Protein AF-A0A3D5KLX5-F1 (afdb_monomer)

pLDDT: mean 79.48, std 20.8, range [37.47, 98.62]

Structure (mmCIF, N/CA/C/O backbone):
data_AF-A0A3D5KLX5-F1
#
_entry.id   AF-A0A3D5KLX5-F1
#
loop_
_atom_site.group_PDB
_atom_site.id
_atom_site.type_symbol
_atom_site.label_atom_id
_atom_site.label_alt_id
_atom_site.label_comp_id
_atom_site.label_asym_id
_atom_site.label_entity_id
_atom_site.label_seq_id
_atom_site.pdbx_PDB_ins_code
_atom_site.Cartn_x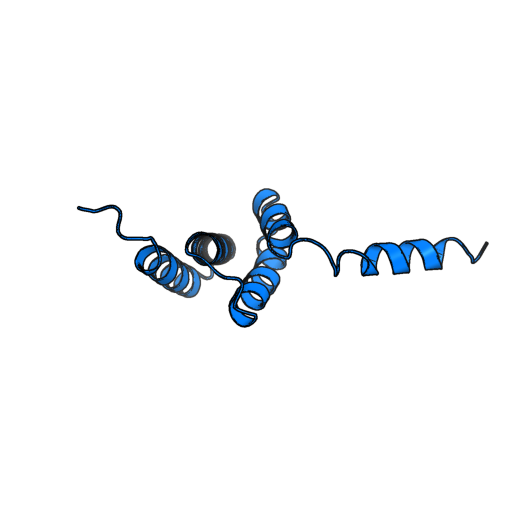
_atom_site.Cartn_y
_atom_site.Cartn_z
_atom_site.occupancy
_atom_site.B_iso_or_equiv
_atom_site.auth_seq_id
_atom_site.auth_comp_id
_atom_site.auth_asym_id
_atom_site.auth_atom_id
_atom_site.pdbx_PDB_model_num
ATOM 1 N N . MET A 1 1 ? -10.098 6.104 42.613 1.00 53.91 1 MET A N 1
ATOM 2 C CA . MET A 1 1 ? -10.114 5.408 41.302 1.00 53.91 1 MET A CA 1
ATOM 3 C C . MET A 1 1 ? -9.865 6.374 40.128 1.00 53.91 1 MET A C 1
ATOM 5 O O . MET A 1 1 ? -10.723 6.520 39.272 1.00 53.91 1 MET A O 1
ATOM 9 N N . LYS A 1 2 ? -8.704 7.048 40.056 1.00 47.09 2 LYS A N 1
ATOM 10 C CA . LYS A 1 2 ? -8.339 7.926 38.912 1.00 47.09 2 LYS A CA 1
ATOM 11 C C . LYS A 1 2 ? -6.942 7.666 38.323 1.00 47.09 2 LYS A C 1
ATOM 13 O O . LYS A 1 2 ? -6.573 8.305 37.350 1.00 47.09 2 LYS A O 1
ATOM 18 N N . PHE A 1 3 ? -6.195 6.694 38.849 1.00 45.12 3 PHE A N 1
ATOM 19 C CA . PHE A 1 3 ? -4.832 6.400 38.385 1.00 45.12 3 PHE A CA 1
ATOM 20 C C . PHE A 1 3 ? -4.751 5.368 37.246 1.00 45.12 3 PHE A C 1
ATOM 22 O O . PHE A 1 3 ? -3.732 5.294 36.573 1.00 45.12 3 PHE A O 1
ATOM 29 N N . PHE A 1 4 ? -5.826 4.626 36.958 1.00 52.56 4 PHE A N 1
ATOM 30 C CA . PHE A 1 4 ? -5.811 3.593 35.910 1.00 52.56 4 PHE A CA 1
ATOM 31 C C . PHE A 1 4 ? -6.068 4.126 34.489 1.00 52.56 4 PHE A C 1
ATOM 33 O O . PHE A 1 4 ? -5.660 3.490 33.522 1.00 52.56 4 PHE A O 1
ATOM 40 N N . LEU A 1 5 ? -6.677 5.309 34.337 1.00 51.53 5 LEU A N 1
ATOM 41 C CA . LEU A 1 5 ? -6.969 5.880 33.014 1.00 51.53 5 LEU A CA 1
ATOM 42 C C . LEU A 1 5 ? -5.712 6.461 32.336 1.00 51.53 5 LEU A C 1
ATOM 44 O O . LEU A 1 5 ? -5.560 6.370 31.121 1.00 51.53 5 LEU A O 1
ATOM 48 N N . ALA A 1 6 ? -4.778 7.005 33.125 1.00 49.19 6 ALA A N 1
ATOM 49 C CA . ALA A 1 6 ? -3.537 7.594 32.614 1.00 49.19 6 ALA A CA 1
ATOM 50 C C . ALA A 1 6 ?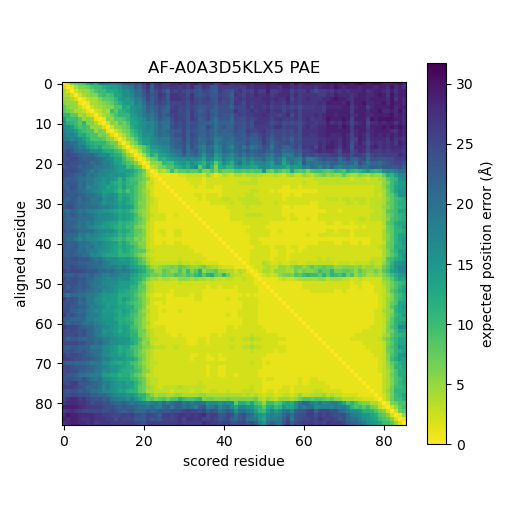 -2.564 6.542 32.045 1.00 49.19 6 ALA A C 1
ATOM 52 O O . ALA A 1 6 ? -1.831 6.833 31.104 1.00 49.19 6 ALA A O 1
ATOM 53 N N . ILE A 1 7 ? -2.600 5.309 32.566 1.00 53.09 7 ILE A N 1
ATOM 54 C CA . ILE A 1 7 ? -1.768 4.189 32.090 1.00 53.09 7 ILE A CA 1
ATOM 55 C C . ILE A 1 7 ? -2.276 3.662 30.732 1.00 53.09 7 ILE A C 1
ATOM 57 O O . ILE A 1 7 ? -1.491 3.272 29.869 1.00 53.09 7 ILE A O 1
ATOM 61 N N . TYR A 1 8 ? -3.590 3.702 30.493 1.00 53.19 8 TYR A N 1
ATOM 62 C CA . TYR A 1 8 ? -4.173 3.346 29.191 1.00 53.19 8 TYR A CA 1
ATOM 63 C C . TYR A 1 8 ? -3.875 4.398 28.107 1.00 53.19 8 TYR A C 1
ATOM 65 O O . TYR A 1 8 ? -3.652 4.068 26.939 1.00 53.19 8 TYR A O 1
ATOM 73 N N . LEU A 1 9 ? -3.812 5.676 28.492 1.00 47.50 9 LEU A N 1
ATOM 74 C CA . LEU A 1 9 ? -3.461 6.761 27.574 1.00 47.50 9 LEU A CA 1
ATOM 75 C C . LEU A 1 9 ? -1.961 6.769 27.224 1.00 47.50 9 LEU A C 1
ATOM 77 O O . LEU A 1 9 ? -1.594 7.125 26.111 1.00 47.50 9 LEU A O 1
ATOM 81 N N . SER A 1 10 ? -1.085 6.343 28.142 1.00 50.66 10 SER A N 1
ATOM 82 C CA . SER A 1 10 ? 0.359 6.272 27.884 1.00 50.66 10 SER A CA 1
ATOM 83 C C . SER A 1 10 ? 0.770 5.035 27.085 1.00 50.66 10 SER A C 1
ATOM 85 O O . SER A 1 10 ? 1.680 5.121 26.267 1.00 50.66 10 SER A O 1
ATOM 87 N N . THR A 1 11 ? 0.082 3.902 27.249 1.00 48.34 11 THR A N 1
ATOM 88 C CA . THR A 1 11 ? 0.340 2.683 26.457 1.00 48.34 11 THR A CA 1
ATOM 89 C C . THR A 1 11 ? -0.149 2.797 25.013 1.00 48.34 11 THR A C 1
ATOM 91 O O . THR A 1 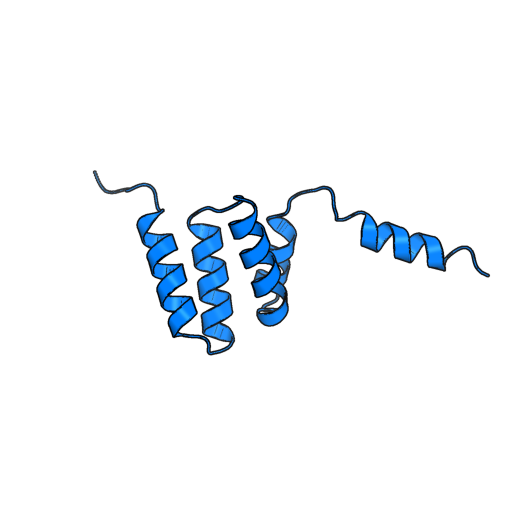11 ? 0.524 2.302 24.113 1.00 48.34 11 THR A O 1
ATOM 94 N N . SER A 1 12 ? -1.242 3.526 24.763 1.00 51.06 12 SER A N 1
ATOM 95 C CA . SER A 1 12 ? -1.651 3.905 23.398 1.00 51.06 12 SER A CA 1
ATOM 96 C C . SER A 1 12 ? -0.706 4.928 22.750 1.00 51.06 12 SER A C 1
ATOM 98 O O . SER A 1 12 ? -0.598 4.969 21.526 1.00 51.06 12 SER A O 1
ATOM 100 N N . LEU A 1 13 ? 0.037 5.704 23.550 1.00 48.00 13 LEU A N 1
ATOM 101 C CA . LEU A 1 13 ? 1.084 6.611 23.067 1.00 48.00 13 LEU A CA 1
ATOM 102 C C . LEU A 1 13 ? 2.451 5.924 22.874 1.00 48.00 13 LEU A C 1
ATOM 104 O O . LEU A 1 13 ? 3.281 6.432 22.123 1.00 48.00 13 LEU A O 1
ATOM 108 N N . LEU A 1 14 ? 2.705 4.776 23.519 1.00 45.59 14 LEU A N 1
ATOM 109 C CA . LEU A 1 14 ? 4.023 4.123 23.525 1.00 45.59 14 LEU A CA 1
ATOM 110 C C . LEU A 1 14 ? 4.321 3.238 22.305 1.00 45.59 14 LEU A C 1
ATOM 112 O O . LEU A 1 14 ? 5.443 2.753 22.167 1.00 45.59 14 LEU A O 1
ATOM 116 N N . THR A 1 15 ? 3.382 3.051 21.375 1.00 52.50 15 THR A N 1
ATOM 117 C CA . THR A 1 15 ? 3.679 2.370 20.100 1.00 52.50 15 THR A CA 1
ATOM 118 C C . THR A 1 15 ? 4.377 3.277 19.081 1.00 52.50 15 THR A C 1
ATOM 120 O O . THR A 1 15 ? 4.664 2.843 17.969 1.00 52.50 15 THR A O 1
ATOM 123 N N . PHE A 1 16 ? 4.709 4.522 19.442 1.00 52.16 16 PHE A N 1
ATOM 124 C CA . PHE A 1 16 ? 5.368 5.482 18.547 1.00 52.16 16 PHE A CA 1
ATOM 125 C C . PHE A 1 16 ? 6.850 5.183 18.244 1.00 52.16 16 PHE A C 1
ATOM 127 O O . PHE A 1 16 ? 7.466 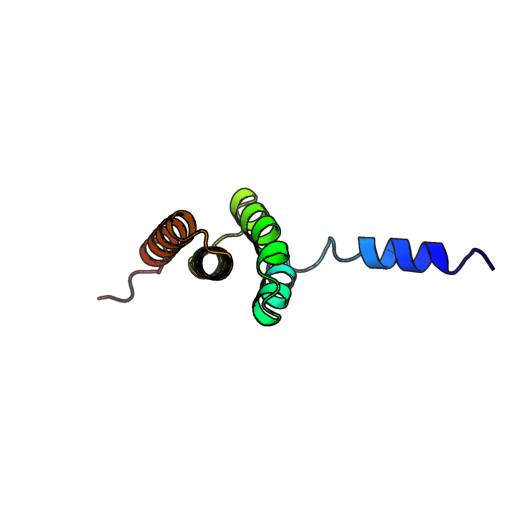5.917 17.475 1.00 52.16 16 PHE A O 1
ATOM 134 N N . GLY A 1 17 ? 7.437 4.131 18.831 1.00 48.31 17 GLY A N 1
ATOM 135 C CA . GLY A 1 17 ? 8.892 3.942 18.838 1.00 48.31 17 GLY A CA 1
ATOM 136 C C . GLY A 1 17 ? 9.461 2.695 18.160 1.00 48.31 17 GLY A C 1
ATOM 137 O O . GLY A 1 17 ? 10.671 2.658 17.962 1.00 48.31 17 GLY A O 1
ATOM 138 N N . GLN A 1 18 ? 8.672 1.673 17.798 1.00 41.12 18 GLN A N 1
ATOM 139 C CA . GLN A 1 18 ? 9.229 0.428 17.239 1.00 41.12 18 GLN A CA 1
ATOM 140 C C . GLN A 1 18 ? 8.470 -0.060 15.995 1.00 41.12 18 GLN A C 1
ATOM 142 O O . GLN A 1 18 ? 7.366 -0.584 16.079 1.00 41.12 18 GLN A O 1
ATOM 147 N N . SER A 1 19 ? 9.144 0.047 14.843 1.00 43.03 19 SER A N 1
ATOM 148 C CA . SER A 1 19 ? 8.811 -0.583 13.557 1.00 43.03 19 SER A CA 1
ATOM 149 C C . SER A 1 19 ? 7.514 -0.091 12.896 1.00 43.03 19 SER A C 1
ATOM 151 O O . SER A 1 19 ? 6.463 -0.727 12.950 1.00 43.03 19 SER A O 1
ATOM 153 N N . THR A 1 20 ? 7.615 1.026 12.173 1.00 52.06 20 THR A N 1
ATOM 154 C CA . THR A 1 20 ? 6.535 1.613 11.355 1.00 52.06 20 THR A CA 1
ATOM 155 C C . THR A 1 20 ? 6.023 0.705 10.231 1.00 52.06 20 THR A C 1
ATOM 157 O O . THR A 1 20 ? 4.993 1.004 9.639 1.00 52.06 20 THR A O 1
ATOM 160 N N . THR A 1 21 ? 6.683 -0.422 9.958 1.00 51.53 21 THR A N 1
ATOM 161 C CA . THR A 1 21 ? 6.208 -1.440 9.012 1.00 51.53 21 THR A CA 1
ATOM 162 C C . THR A 1 21 ? 5.221 -2.418 9.651 1.00 51.53 21 THR A C 1
ATOM 164 O O . THR A 1 21 ? 4.273 -2.833 8.998 1.00 51.53 21 THR A O 1
ATOM 167 N N . LYS A 1 22 ? 5.352 -2.739 10.946 1.00 62.31 22 LYS A N 1
ATOM 168 C CA . LYS A 1 22 ? 4.530 -3.784 11.585 1.00 62.31 22 LYS A CA 1
ATOM 169 C C . LYS A 1 22 ? 3.063 -3.394 11.777 1.00 62.31 22 LYS A C 1
ATOM 171 O O . LYS A 1 22 ? 2.197 -4.260 11.713 1.00 62.31 22 LYS A O 1
ATOM 176 N N . VAL A 1 23 ? 2.769 -2.114 12.015 1.00 81.19 23 VAL A N 1
ATOM 177 C CA . VAL A 1 23 ? 1.390 -1.648 12.252 1.00 81.19 23 VAL A CA 1
ATOM 178 C C . VAL A 1 23 ? 0.524 -1.713 10.987 1.00 81.19 23 VAL A C 1
ATOM 180 O O . VAL A 1 23 ? -0.500 -2.396 11.035 1.00 81.19 23 VAL A O 1
ATOM 183 N N . PRO A 1 24 ? 0.895 -1.076 9.854 1.00 85.75 24 PRO A N 1
ATOM 184 C CA . PRO A 1 24 ? 0.086 -1.172 8.641 1.00 85.75 24 PRO A CA 1
ATOM 185 C C . PRO A 1 24 ? 0.011 -2.612 8.118 1.00 85.75 24 PRO A C 1
ATOM 187 O O . PRO A 1 24 ? -1.049 -3.028 7.664 1.00 85.75 24 PRO A O 1
ATOM 190 N N . ASP A 1 25 ? 1.072 -3.407 8.286 1.00 90.25 25 ASP A N 1
ATOM 191 C CA . ASP A 1 25 ? 1.085 -4.824 7.907 1.00 90.25 25 ASP A CA 1
ATOM 192 C C . ASP A 1 25 ? 0.133 -5.689 8.745 1.00 90.25 25 ASP A C 1
ATOM 194 O O . ASP A 1 25 ? -0.490 -6.608 8.217 1.00 90.25 25 ASP A O 1
ATOM 198 N N . SER A 1 26 ? -0.014 -5.398 10.040 1.00 90.31 26 SER A N 1
ATOM 199 C CA . SER A 1 26 ? -0.986 -6.083 10.899 1.00 90.31 26 SER A CA 1
ATOM 200 C C . SER A 1 26 ? -2.424 -5.740 10.502 1.00 90.31 26 SER A C 1
ATOM 202 O O . SER A 1 26 ? -3.269 -6.626 10.383 1.00 90.31 26 SER A O 1
ATOM 204 N N . LEU A 1 27 ? -2.712 -4.464 10.231 1.00 91.75 27 LEU A N 1
ATOM 205 C CA . LEU A 1 27 ? -4.026 -4.034 9.740 1.00 91.75 27 LEU A CA 1
ATOM 206 C C . LEU A 1 27 ? -4.336 -4.652 8.373 1.00 91.75 27 LEU A C 1
ATOM 208 O O . LEU A 1 27 ? -5.453 -5.109 8.148 1.00 91.75 27 LEU A O 1
ATOM 212 N N . PHE A 1 28 ? -3.335 -4.718 7.492 1.00 93.88 28 PHE A N 1
ATOM 213 C CA . PHE A 1 28 ? -3.409 -5.401 6.206 1.00 93.88 28 PHE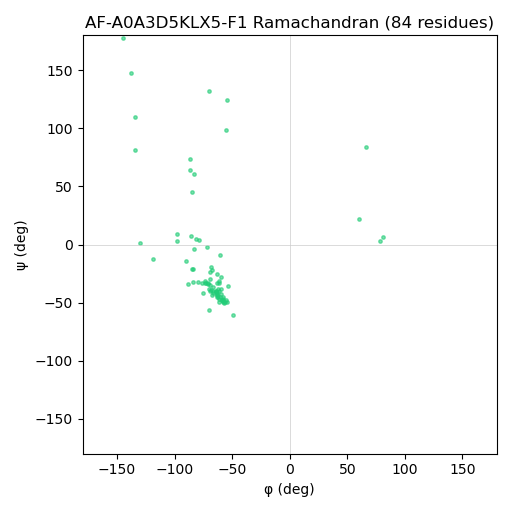 A CA 1
ATOM 214 C C . PHE A 1 28 ? -3.756 -6.884 6.377 1.00 93.88 28 PHE A C 1
ATOM 216 O O . PHE A 1 28 ? -4.688 -7.376 5.749 1.00 93.88 28 PHE A O 1
ATOM 223 N N . ALA A 1 29 ? -3.056 -7.599 7.262 1.00 94.25 29 ALA A N 1
ATOM 224 C CA . ALA A 1 29 ? -3.329 -9.012 7.530 1.00 94.25 29 ALA A CA 1
ATOM 225 C C . ALA A 1 29 ? -4.746 -9.241 8.090 1.00 94.25 29 ALA A C 1
ATOM 227 O O . ALA A 1 29 ? -5.379 -10.246 7.777 1.00 94.25 29 ALA A O 1
ATOM 228 N N . ASN A 1 30 ? -5.262 -8.279 8.862 1.00 93.31 30 ASN A N 1
ATOM 229 C CA . ASN A 1 30 ? -6.630 -8.272 9.383 1.00 93.31 30 ASN A CA 1
ATOM 230 C C . ASN A 1 30 ? -7.665 -7.679 8.409 1.00 93.31 30 ASN A C 1
ATOM 232 O O . ASN A 1 30 ? -8.815 -7.477 8.794 1.00 93.31 30 ASN A O 1
ATOM 236 N N . GLN A 1 31 ? -7.279 -7.382 7.164 1.00 96.00 31 GLN A N 1
ATOM 237 C CA . GLN A 1 31 ? -8.153 -6.835 6.120 1.00 96.00 31 GLN A CA 1
ATOM 238 C C . GLN A 1 31 ? -8.787 -5.476 6.457 1.00 96.00 31 GLN A C 1
ATOM 240 O O . GLN A 1 31 ? -9.800 -5.069 5.890 1.00 96.00 31 GLN A O 1
ATOM 245 N N . GLN A 1 32 ? -8.178 -4.726 7.374 1.00 94.19 32 GLN A N 1
ATOM 246 C CA . GLN A 1 32 ? -8.630 -3.398 7.777 1.00 94.19 32 GLN A CA 1
ATOM 247 C C . GLN A 1 32 ? -8.106 -2.337 6.801 1.00 94.19 32 GLN A C 1
ATOM 249 O O . GLN A 1 32 ? -7.364 -1.425 7.174 1.00 94.19 32 GLN A O 1
ATOM 254 N N . TRP A 1 33 ? -8.496 -2.459 5.531 1.00 96.38 33 TRP A N 1
ATOM 255 C CA . TRP A 1 33 ? -7.956 -1.689 4.405 1.00 96.38 33 TRP A CA 1
ATOM 256 C C . TRP A 1 33 ? -8.038 -0.176 4.620 1.00 96.38 33 TRP A C 1
ATOM 258 O O . TRP A 1 33 ? -7.029 0.517 4.517 1.00 96.38 33 TRP A O 1
ATOM 268 N N . ASN A 1 34 ? -9.213 0.324 5.017 1.00 95.44 34 ASN A N 1
ATOM 269 C CA . ASN A 1 34 ? -9.453 1.753 5.254 1.00 95.44 34 ASN A CA 1
ATOM 270 C C . ASN A 1 34 ? -8.549 2.352 6.345 1.00 95.44 34 ASN A C 1
ATOM 272 O O . ASN A 1 34 ? -8.239 3.539 6.298 1.00 95.44 34 ASN A O 1
ATOM 276 N N . VAL A 1 35 ? -8.109 1.545 7.318 1.00 92.81 35 VAL A N 1
ATOM 277 C CA . VAL A 1 35 ? -7.205 1.989 8.392 1.00 92.81 35 VAL A CA 1
ATOM 278 C C . VAL A 1 35 ? -5.739 1.842 7.968 1.00 92.81 35 VAL A C 1
ATOM 280 O O . VAL A 1 35 ? -4.902 2.667 8.329 1.00 92.81 35 VAL A O 1
ATOM 283 N N . ALA A 1 36 ? -5.419 0.817 7.173 1.00 93.56 36 ALA A N 1
ATOM 284 C CA . ALA A 1 36 ? -4.065 0.556 6.690 1.00 93.56 36 ALA A CA 1
ATOM 285 C C . ALA A 1 36 ? -3.584 1.593 5.658 1.00 93.56 36 ALA A C 1
ATOM 287 O O . ALA A 1 36 ? -2.419 1.990 5.701 1.00 93.56 36 ALA A O 1
ATOM 288 N N . ILE A 1 37 ? -4.467 2.057 4.763 1.00 97.44 37 ILE A N 1
ATOM 289 C CA . ILE A 1 37 ? -4.156 3.030 3.696 1.00 97.44 37 ILE A CA 1
ATOM 290 C C . ILE A 1 37 ? -3.398 4.262 4.218 1.00 97.44 37 ILE A C 1
ATOM 292 O O . ILE A 1 37 ? -2.249 4.451 3.812 1.00 97.44 37 ILE A O 1
ATOM 296 N N . PRO A 1 38 ? -3.945 5.074 5.148 1.00 95.12 38 PRO A N 1
ATOM 297 C CA . PRO A 1 38 ? -3.276 6.304 5.580 1.00 95.12 38 PRO A CA 1
ATOM 298 C C . PRO A 1 38 ? -1.929 6.047 6.271 1.00 95.12 38 PRO A C 1
ATOM 300 O O . PRO A 1 38 ? -1.044 6.905 6.254 1.00 95.12 38 PRO A O 1
ATOM 303 N N . LEU A 1 39 ? -1.736 4.865 6.866 1.00 93.62 39 LEU A N 1
ATOM 304 C CA . LEU A 1 39 ? -0.461 4.487 7.474 1.00 93.62 39 LEU A CA 1
ATOM 305 C C . LEU A 1 39 ? 0.589 4.116 6.424 1.00 93.62 39 LEU A C 1
ATOM 307 O O . LEU A 1 39 ? 1.737 4.547 6.548 1.00 93.62 39 LEU A O 1
ATOM 311 N N . TYR A 1 40 ? 0.207 3.376 5.380 1.00 94.75 40 TYR A N 1
ATOM 312 C CA . TYR A 1 40 ? 1.092 3.101 4.248 1.00 94.75 40 TYR A CA 1
ATOM 313 C C . TYR A 1 40 ? 1.471 4.383 3.502 1.00 94.75 40 TYR A C 1
ATOM 315 O O . TYR A 1 40 ? 2.651 4.599 3.228 1.00 94.75 40 TYR A O 1
ATOM 323 N N . GLU A 1 41 ? 0.516 5.281 3.251 1.00 95.50 41 GLU A N 1
ATOM 324 C CA . GLU A 1 41 ? 0.804 6.579 2.631 1.00 95.50 41 GLU A CA 1
ATOM 325 C C . GLU A 1 41 ? 1.781 7.414 3.458 1.00 95.50 41 GLU A C 1
ATOM 327 O O . GLU A 1 41 ? 2.701 8.032 2.916 1.00 95.50 41 GLU A O 1
ATOM 332 N N . LYS A 1 42 ? 1.606 7.431 4.785 1.00 91.00 42 LYS A N 1
ATOM 333 C CA . LYS A 1 42 ? 2.530 8.112 5.692 1.00 91.00 42 LYS A CA 1
ATOM 334 C C . LYS A 1 42 ? 3.922 7.482 5.638 1.00 91.00 42 LYS A C 1
ATOM 336 O O . LYS A 1 42 ? 4.898 8.220 5.540 1.00 91.00 42 LYS A O 1
ATOM 341 N N . ALA A 1 43 ? 4.020 6.152 5.664 1.00 89.00 43 ALA A N 1
ATOM 342 C CA . ALA A 1 43 ? 5.298 5.446 5.570 1.00 89.00 43 ALA A CA 1
ATOM 343 C C . ALA A 1 43 ? 6.047 5.808 4.277 1.00 89.00 43 ALA A C 1
ATOM 345 O O . ALA A 1 43 ? 7.225 6.164 4.327 1.00 89.00 43 ALA A O 1
ATOM 346 N N . ILE A 1 44 ? 5.333 5.831 3.148 1.00 91.06 44 ILE A N 1
ATOM 347 C CA . ILE A 1 44 ? 5.862 6.245 1.844 1.00 91.06 44 ILE A CA 1
ATOM 348 C C . ILE A 1 44 ? 6.341 7.699 1.867 1.00 91.06 44 ILE A C 1
ATOM 350 O O . ILE A 1 44 ? 7.470 7.972 1.463 1.00 91.06 44 ILE A O 1
ATOM 354 N N . LYS A 1 45 ? 5.526 8.633 2.376 1.00 90.75 45 LYS A N 1
ATOM 355 C CA . LYS A 1 45 ? 5.890 10.060 2.488 1.00 90.75 45 LYS A CA 1
ATOM 356 C C . LYS A 1 45 ? 7.109 10.287 3.383 1.00 90.75 45 LYS A C 1
ATOM 358 O O . LYS A 1 45 ? 7.872 11.216 3.149 1.00 90.75 45 LYS A O 1
ATOM 363 N N . SER A 1 46 ? 7.304 9.442 4.392 1.00 87.44 46 SER A N 1
ATOM 364 C CA . SER A 1 46 ? 8.478 9.468 5.270 1.00 87.44 46 SER A CA 1
ATOM 365 C C . SER A 1 46 ? 9.710 8.763 4.682 1.00 87.44 46 SER A C 1
ATOM 367 O O . SER A 1 46 ? 10.714 8.641 5.377 1.00 87.44 46 SER A O 1
ATOM 369 N N . GLY A 1 47 ? 9.653 8.281 3.436 1.00 81.81 47 GLY A N 1
ATOM 370 C CA . GLY A 1 47 ? 10.762 7.589 2.771 1.00 81.81 47 GLY A CA 1
ATOM 371 C C . GLY A 1 47 ? 10.943 6.127 3.192 1.00 81.81 47 GLY A C 1
ATOM 372 O O . GLY A 1 47 ? 11.848 5.454 2.706 1.00 81.81 47 GLY A O 1
ATOM 373 N N . VAL A 1 48 ? 10.071 5.599 4.057 1.00 80.44 48 VAL A N 1
ATOM 374 C CA . VAL A 1 48 ? 10.073 4.193 4.481 1.00 80.44 48 VAL A CA 1
ATOM 375 C C . VAL A 1 48 ? 9.254 3.387 3.475 1.00 80.44 48 VAL A C 1
ATOM 377 O O . VAL A 1 48 ? 8.111 3.003 3.728 1.00 80.44 48 VAL A O 1
ATOM 380 N N . THR A 1 49 ? 9.821 3.169 2.289 1.00 83.12 49 THR A N 1
ATOM 381 C CA . THR A 1 49 ? 9.141 2.453 1.207 1.00 83.12 49 THR A CA 1
ATOM 382 C C . THR A 1 49 ? 10.050 1.469 0.483 1.00 83.12 49 THR A C 1
ATOM 384 O O . THR A 1 49 ? 11.252 1.673 0.345 1.00 83.12 49 THR A O 1
ATOM 387 N N . ASN A 1 50 ? 9.449 0.378 0.022 1.00 88.31 50 ASN A N 1
ATOM 388 C CA . ASN A 1 50 ? 10.032 -0.594 -0.888 1.00 88.31 50 ASN A CA 1
ATOM 389 C C . ASN A 1 50 ? 8.922 -1.122 -1.815 1.00 88.31 50 ASN A C 1
ATOM 391 O O . ASN A 1 50 ? 7.751 -0.757 -1.674 1.00 88.31 50 ASN A O 1
ATOM 395 N N . ALA A 1 51 ? 9.265 -2.004 -2.756 1.00 91.06 51 ALA A N 1
ATOM 396 C CA . ALA A 1 51 ? 8.285 -2.588 -3.672 1.00 91.06 51 ALA A CA 1
ATOM 397 C C . ALA A 1 51 ? 7.087 -3.241 -2.948 1.00 91.06 51 ALA A C 1
ATOM 399 O O . ALA A 1 51 ? 5.958 -3.155 -3.429 1.00 91.06 51 ALA A O 1
ATOM 400 N N . LEU A 1 52 ? 7.301 -3.860 -1.782 1.00 91.94 52 LEU A N 1
ATOM 401 C CA . LEU A 1 52 ? 6.238 -4.498 -1.003 1.00 91.94 52 LEU A CA 1
ATOM 402 C C . LEU A 1 52 ? 5.275 -3.472 -0.391 1.00 91.94 52 LEU A C 1
ATOM 404 O O . LEU A 1 52 ? 4.068 -3.697 -0.427 1.00 91.94 52 LEU A O 1
ATOM 408 N N . THR A 1 53 ? 5.774 -2.341 0.117 1.00 93.06 53 THR A N 1
ATOM 409 C CA . THR A 1 53 ? 4.938 -1.253 0.656 1.00 93.06 53 THR A CA 1
ATOM 410 C C . THR A 1 53 ? 3.956 -0.739 -0.397 1.00 93.06 53 THR A C 1
ATOM 412 O O . THR A 1 53 ? 2.760 -0.64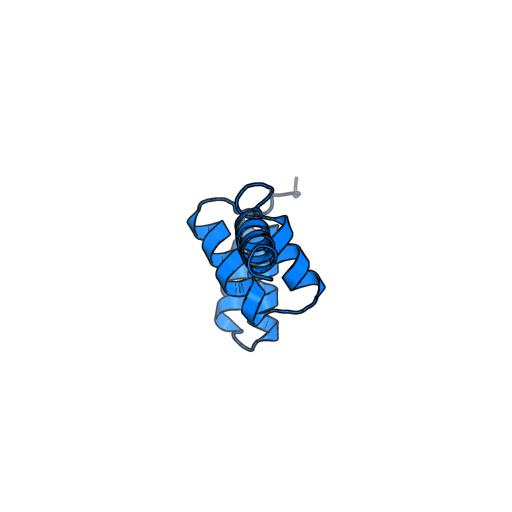4 -0.129 1.00 93.06 53 THR A O 1
ATOM 415 N N . TRP A 1 54 ? 4.437 -0.484 -1.618 1.00 95.38 54 TRP A N 1
ATOM 416 C CA . TRP A 1 54 ? 3.591 -0.069 -2.741 1.00 95.38 54 TRP A CA 1
ATOM 417 C C . TRP A 1 54 ? 2.590 -1.152 -3.152 1.00 95.38 54 TRP A C 1
ATOM 419 O O . TRP A 1 54 ? 1.424 -0.858 -3.395 1.00 95.38 54 TRP A O 1
ATOM 429 N N . ASN A 1 55 ? 3.008 -2.422 -3.167 1.00 95.94 55 ASN A N 1
ATOM 430 C CA . ASN A 1 55 ? 2.101 -3.527 -3.473 1.00 95.94 55 ASN A CA 1
ATOM 431 C C . ASN A 1 55 ? 0.964 -3.636 -2.450 1.00 95.94 55 ASN A C 1
ATOM 433 O O . ASN A 1 55 ? -0.194 -3.785 -2.830 1.00 95.94 55 ASN A O 1
ATOM 437 N N . ARG A 1 56 ? 1.277 -3.531 -1.157 1.00 96.00 56 ARG A N 1
ATOM 438 C CA . ARG A 1 56 ? 0.272 -3.616 -0.096 1.00 96.00 56 ARG A CA 1
ATOM 439 C C . ARG A 1 56 ? -0.677 -2.424 -0.102 1.00 96.00 56 ARG A C 1
ATOM 441 O O . ARG A 1 56 ? -1.875 -2.634 0.055 1.00 96.00 56 ARG A O 1
ATOM 448 N N . LEU A 1 57 ? -0.182 -1.210 -0.354 1.00 96.88 57 LEU A N 1
ATOM 449 C CA . LEU A 1 57 ? -1.049 -0.043 -0.531 1.00 96.88 57 LEU A CA 1
ATOM 450 C C . LEU A 1 57 ? -1.990 -0.223 -1.731 1.00 96.88 57 LEU A C 1
ATOM 452 O O . LEU A 1 57 ? -3.199 -0.049 -1.581 1.00 96.88 57 LEU A O 1
ATOM 456 N N . GLY A 1 58 ? -1.463 -0.670 -2.876 1.00 97.88 58 GLY A N 1
ATOM 457 C CA . GLY A 1 58 ? -2.280 -0.952 -4.055 1.00 97.88 58 GLY A CA 1
ATOM 458 C C . GLY A 1 58 ? -3.349 -2.017 -3.791 1.00 97.88 58 GLY A C 1
ATOM 459 O O . GLY A 1 58 ? -4.497 -1.876 -4.209 1.00 97.88 58 GLY A O 1
ATOM 460 N N . PHE A 1 59 ? -3.020 -3.045 -3.009 1.00 98.19 59 PHE A N 1
ATOM 461 C CA . PHE A 1 59 ? -3.978 -4.068 -2.592 1.00 98.19 59 PHE A CA 1
ATOM 462 C C . PHE A 1 59 ? -5.058 -3.520 -1.661 1.00 98.19 59 PHE A C 1
ATOM 464 O O . PHE A 1 59 ? -6.236 -3.829 -1.854 1.00 98.19 59 PHE A O 1
ATOM 471 N N . CYS A 1 60 ? -4.706 -2.658 -0.706 1.00 98.19 60 CYS A N 1
ATOM 472 C CA . CYS A 1 60 ? -5.706 -1.967 0.100 1.00 98.19 60 CYS A CA 1
ATOM 473 C C . CYS A 1 60 ? -6.650 -1.137 -0.781 1.00 98.19 60 CYS A C 1
ATOM 475 O O . CYS A 1 60 ? -7.864 -1.255 -0.632 1.00 98.19 60 CYS A O 1
ATOM 477 N N . TYR A 1 61 ? -6.111 -0.351 -1.722 1.00 98.62 61 TYR A N 1
ATOM 478 C CA . TYR A 1 61 ? -6.912 0.468 -2.633 1.00 98.62 61 TYR A CA 1
ATOM 479 C C . TYR A 1 61 ? -7.849 -0.357 -3.515 1.00 98.62 61 TYR A C 1
ATOM 481 O O . TYR A 1 61 ? -9.017 0.002 -3.669 1.00 98.62 61 TYR A O 1
ATOM 489 N N . HIS A 1 62 ? -7.381 -1.501 -4.015 1.00 98.38 62 HIS A N 1
ATOM 490 C CA . HIS A 1 62 ? -8.210 -2.442 -4.764 1.00 98.38 62 HIS A CA 1
ATOM 491 C C . HIS A 1 62 ? -9.421 -2.886 -3.933 1.00 98.38 62 HIS A C 1
ATOM 493 O O . HIS A 1 62 ? -10.553 -2.810 -4.405 1.00 98.38 62 HIS A O 1
ATOM 499 N N . ASN A 1 63 ? -9.201 -3.321 -2.688 1.00 98.25 63 ASN A N 1
ATOM 500 C CA . ASN A 1 63 ? -10.268 -3.869 -1.844 1.00 98.25 63 ASN A CA 1
ATOM 501 C C . ASN A 1 63 ? -11.307 -2.827 -1.405 1.00 98.25 63 ASN A C 1
ATOM 503 O O . ASN A 1 63 ? -12.416 -3.198 -1.031 1.00 98.25 63 ASN A O 1
ATOM 507 N N . VAL A 1 64 ? -10.975 -1.535 -1.462 1.00 98.06 64 VAL A N 1
ATOM 508 C CA . VAL A 1 64 ? -11.922 -0.438 -1.188 1.00 98.06 64 VAL A CA 1
ATOM 509 C C . VAL A 1 64 ? -12.511 0.174 -2.467 1.00 98.06 64 VAL A C 1
ATOM 511 O O . VAL A 1 64 ? -13.179 1.201 -2.401 1.00 98.06 64 VAL A O 1
ATOM 514 N N . GLY A 1 65 ? -12.265 -0.435 -3.634 1.00 98.00 65 GLY A N 1
ATOM 515 C CA . GLY A 1 65 ? -12.820 -0.010 -4.924 1.00 98.00 65 GLY A CA 1
ATOM 516 C C . GLY A 1 65 ? -12.086 1.151 -5.604 1.00 98.00 65 GLY A C 1
ATOM 517 O O . GLY A 1 65 ? -12.525 1.620 -6.650 1.00 98.00 65 GLY A O 1
ATOM 518 N N . GLN A 1 66 ? -10.954 1.605 -5.064 1.00 98.19 66 GLN A N 1
ATOM 519 C CA . GLN A 1 66 ? -10.132 2.674 -5.645 1.00 98.19 66 GLN A CA 1
ATOM 520 C C . GLN A 1 66 ? -9.136 2.095 -6.662 1.00 98.19 66 GLN A C 1
ATOM 522 O O . GLN A 1 66 ? -7.919 2.126 -6.477 1.00 98.19 66 GLN A O 1
ATOM 527 N N . VAL A 1 67 ? -9.671 1.518 -7.740 1.00 97.75 67 VAL A N 1
ATOM 528 C CA . VAL A 1 67 ? -8.910 0.705 -8.704 1.00 97.75 67 VAL A CA 1
ATOM 529 C C . VAL A 1 67 ? -7.804 1.497 -9.411 1.00 97.75 67 VAL A C 1
ATOM 531 O O . VAL A 1 67 ? -6.704 0.975 -9.581 1.00 97.75 67 VAL A O 1
ATOM 534 N N . ASP A 1 68 ? -8.040 2.761 -9.761 1.00 98.12 68 ASP A N 1
ATOM 535 C CA . ASP A 1 68 ? -7.038 3.583 -10.458 1.00 98.12 68 ASP A CA 1
ATOM 536 C C . ASP A 1 68 ? -5.784 3.822 -9.602 1.00 98.12 68 ASP A C 1
ATOM 538 O O . ASP A 1 68 ? -4.652 3.720 -10.086 1.00 98.12 68 ASP A O 1
ATOM 542 N N . LEU A 1 69 ? -5.976 4.080 -8.303 1.00 97.88 69 LEU A N 1
ATOM 543 C CA . LEU A 1 69 ? -4.873 4.213 -7.348 1.00 97.88 69 LEU A CA 1
ATOM 544 C C . LEU A 1 69 ? -4.154 2.878 -7.152 1.00 9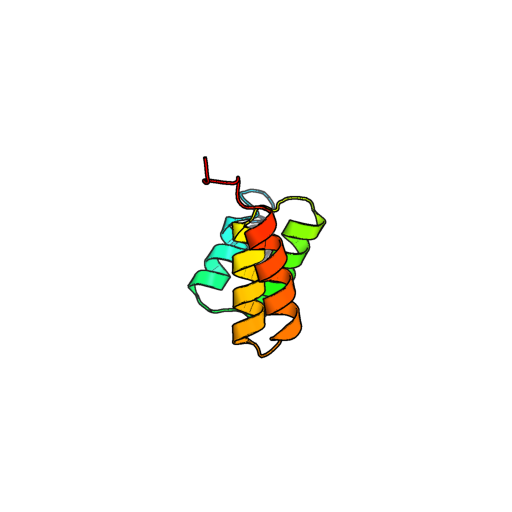7.88 69 LEU A C 1
ATOM 546 O O . LEU A 1 69 ? -2.924 2.840 -7.148 1.00 97.88 69 LEU A O 1
ATOM 550 N N . ALA A 1 70 ? -4.906 1.777 -7.083 1.00 98.25 70 ALA A N 1
ATOM 551 C CA . ALA A 1 70 ? -4.332 0.443 -6.979 1.00 98.25 70 ALA A CA 1
ATOM 552 C C . ALA A 1 70 ? -3.390 0.123 -8.147 1.00 98.25 70 ALA A C 1
ATOM 554 O O . ALA A 1 70 ? -2.260 -0.313 -7.928 1.00 98.25 70 ALA A O 1
ATOM 555 N N . ILE A 1 71 ? -3.828 0.377 -9.386 1.00 97.81 71 ILE A N 1
ATOM 556 C CA . ILE A 1 71 ? -3.020 0.157 -10.594 1.00 97.81 71 ILE A CA 1
ATOM 557 C C . ILE A 1 71 ? -1.734 0.978 -10.530 1.00 97.81 71 ILE A C 1
ATOM 559 O O . ILE A 1 71 ? -0.649 0.438 -10.755 1.00 97.81 71 ILE A O 1
ATOM 563 N N . LYS A 1 72 ? -1.839 2.265 -10.188 1.00 97.25 72 LYS A N 1
ATOM 564 C CA . LYS A 1 72 ? -0.677 3.147 -10.057 1.00 97.25 72 LYS A CA 1
ATOM 565 C C . LYS A 1 72 ? 0.342 2.588 -9.061 1.00 97.25 72 LYS A C 1
ATOM 567 O O . LYS A 1 72 ? 1.523 2.484 -9.394 1.00 97.25 72 LYS A O 1
ATOM 572 N N . ASP A 1 73 ? -0.102 2.190 -7.875 1.00 96.94 73 ASP A N 1
ATOM 573 C CA . ASP A 1 73 ? 0.792 1.693 -6.827 1.00 96.94 73 ASP A CA 1
ATOM 574 C C . ASP A 1 73 ? 1.398 0.327 -7.180 1.00 96.94 73 ASP A C 1
ATOM 576 O O . ASP A 1 73 ? 2.578 0.076 -6.916 1.00 96.94 73 ASP A O 1
ATOM 580 N N . TYR A 1 74 ? 0.652 -0.541 -7.868 1.00 96.81 74 TYR A N 1
ATOM 581 C CA . TYR A 1 74 ? 1.196 -1.791 -8.397 1.00 96.81 74 TYR A CA 1
ATOM 582 C C . TYR A 1 74 ? 2.271 -1.572 -9.462 1.00 96.81 74 TYR A C 1
ATOM 584 O O . TYR A 1 74 ? 3.290 -2.265 -9.441 1.00 96.81 74 TYR A O 1
ATOM 592 N N . LEU A 1 75 ? 2.095 -0.600 -10.359 1.00 96.19 75 LEU A N 1
ATOM 593 C CA . LEU A 1 75 ? 3.113 -0.257 -11.353 1.00 96.19 75 LEU A CA 1
ATOM 594 C C . LEU A 1 75 ? 4.389 0.263 -10.687 1.00 96.19 75 LEU A C 1
ATOM 596 O O . LEU A 1 75 ? 5.490 -0.156 -11.047 1.00 96.19 75 LEU A O 1
ATOM 600 N N . ILE A 1 76 ? 4.253 1.115 -9.666 1.00 93.44 76 ILE A N 1
ATOM 601 C CA . ILE A 1 76 ? 5.400 1.579 -8.876 1.00 93.44 76 ILE A CA 1
ATOM 602 C C . ILE A 1 76 ? 6.088 0.386 -8.201 1.00 93.44 76 ILE A C 1
ATOM 604 O O . ILE A 1 76 ? 7.310 0.269 -8.274 1.00 93.44 76 ILE A O 1
ATOM 608 N N . SER A 1 77 ? 5.328 -0.527 -7.591 1.00 93.56 77 SER A N 1
ATOM 609 C CA . SER A 1 77 ? 5.871 -1.742 -6.976 1.00 93.56 77 SER A CA 1
ATOM 610 C C . SER A 1 77 ? 6.696 -2.577 -7.959 1.00 93.56 77 SER A C 1
ATOM 612 O O . SER A 1 77 ? 7.821 -2.961 -7.637 1.00 93.56 77 SER A O 1
ATOM 614 N N . LEU A 1 78 ? 6.167 -2.828 -9.160 1.00 91.38 78 LEU A N 1
ATOM 615 C CA . LEU A 1 78 ? 6.832 -3.626 -10.192 1.00 91.38 78 LEU A CA 1
ATOM 616 C C . LEU A 1 78 ? 8.135 -2.976 -10.667 1.00 91.38 78 LEU A C 1
ATOM 618 O O . LEU A 1 78 ? 9.150 -3.663 -10.747 1.00 91.38 78 LEU A O 1
ATOM 622 N N . ASN A 1 79 ? 8.129 -1.661 -10.885 1.00 90.56 79 ASN A N 1
ATOM 623 C CA . ASN A 1 79 ? 9.315 -0.912 -11.308 1.00 90.56 79 ASN A CA 1
ATOM 624 C C . ASN A 1 79 ? 10.409 -0.841 -10.228 1.00 90.56 79 ASN A C 1
ATO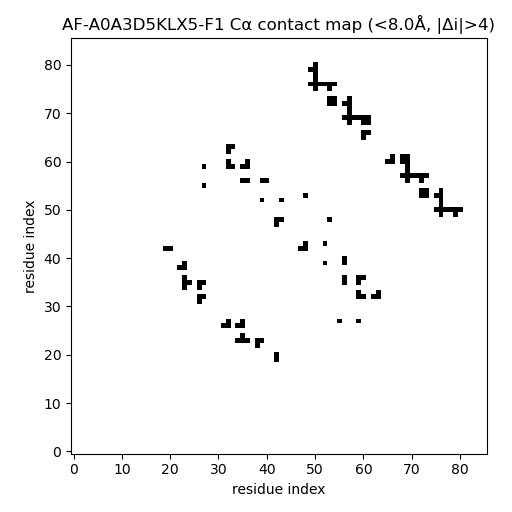M 626 O O . ASN A 1 79 ? 11.569 -0.610 -10.551 1.00 90.56 79 ASN A O 1
ATOM 630 N N . ASN A 1 80 ? 10.054 -1.031 -8.952 1.00 82.31 80 ASN A N 1
ATOM 631 C CA . ASN A 1 80 ? 10.987 -0.990 -7.821 1.00 82.31 80 ASN A CA 1
ATOM 632 C C . ASN A 1 80 ? 11.463 -2.377 -7.356 1.00 82.31 80 ASN A C 1
ATOM 634 O O . ASN A 1 80 ? 12.193 -2.473 -6.366 1.00 82.31 80 ASN A O 1
ATOM 638 N N . LYS A 1 81 ? 11.061 -3.469 -8.020 1.00 71.88 81 LYS A N 1
ATOM 639 C CA . LYS A 1 81 ? 11.691 -4.772 -7.773 1.00 71.88 81 LYS A CA 1
ATOM 640 C C . LYS A 1 81 ? 13.114 -4.725 -8.339 1.00 71.88 81 LYS A C 1
ATOM 642 O O . LYS A 1 81 ? 13.265 -4.315 -9.489 1.00 71.88 81 LYS A O 1
ATOM 647 N N . PRO A 1 82 ? 14.151 -5.157 -7.592 1.00 57.28 82 PRO A N 1
ATOM 648 C CA . PRO A 1 82 ? 15.456 -5.389 -8.195 1.00 57.28 82 PRO A CA 1
ATOM 649 C C . PRO A 1 82 ? 15.228 -6.345 -9.364 1.00 57.28 82 PRO A C 1
ATOM 651 O O . PRO A 1 82 ? 14.599 -7.389 -9.177 1.00 57.28 82 PRO A O 1
ATOM 654 N N . SER A 1 83 ? 15.640 -5.957 -10.566 1.00 50.03 83 SER A N 1
ATOM 655 C CA . SER A 1 83 ? 15.501 -6.771 -11.767 1.00 50.03 83 SER A CA 1
ATOM 656 C C . SER A 1 83 ? 16.164 -8.132 -11.534 1.00 50.03 83 SER A C 1
ATOM 658 O O . SER A 1 83 ? 17.378 -8.257 -11.645 1.00 50.03 83 SER A O 1
ATOM 660 N N . ALA A 1 84 ? 15.378 -9.156 -11.198 1.00 48.94 84 ALA A N 1
ATOM 661 C CA . ALA A 1 84 ? 15.816 -10.549 -11.130 1.00 48.94 84 ALA A CA 1
ATOM 662 C C . ALA A 1 84 ? 15.730 -11.200 -12.522 1.00 48.94 84 ALA A C 1
ATOM 664 O O . ALA A 1 84 ? 15.188 -12.289 -12.680 1.00 48.94 84 ALA A O 1
ATOM 665 N N . PHE A 1 85 ? 16.207 -10.483 -13.538 1.00 49.31 85 PHE A N 1
ATOM 666 C CA . PHE A 1 85 ? 16.313 -10.963 -14.909 1.00 49.31 85 PHE A CA 1
ATOM 667 C C . PHE A 1 85 ? 17.688 -10.579 -15.449 1.00 49.31 85 PHE A C 1
ATOM 669 O O . PHE A 1 85 ? 17.813 -9.565 -16.128 1.00 49.31 85 PHE A O 1
ATOM 676 N N . LEU A 1 86 ? 18.694 -11.380 -15.095 1.00 37.47 86 LEU A N 1
ATOM 677 C CA . LEU A 1 86 ? 19.854 -11.734 -15.916 1.00 37.47 86 LEU A CA 1
ATOM 678 C C . LEU A 1 86 ? 20.276 -13.156 -15.533 1.00 37.47 86 LEU A C 1
ATOM 680 O O . LEU A 1 86 ? 20.369 -13.417 -14.312 1.00 37.47 86 LEU A O 1
#

Sequence (86 aa):
MKFFLAIYLSTSLLTFGQSTTKVPDSLFANQQWNVAIPLYEKAIKSGVTNALTWNRLGFCYHNVGQVDLAIKDYLISLNNKPSAFL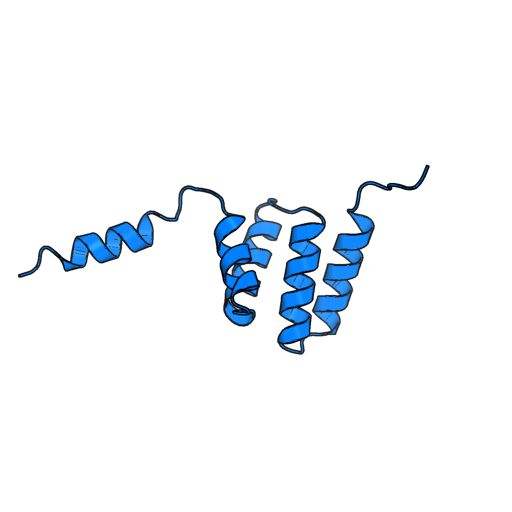

Nearest PDB structures (foldseek):
  3kd7-assembly1_A  TM=9.341E-01  e=2.003E-02  unidentified
  3u4t-assembly2_B  TM=9.205E-01  e=3.006E-02  Cytophaga hutchinsonii ATCC 33406
  8fwd-assembly1_7  TM=8.785E-01  e=4.779E-02  synthetic construct
  8fwd-assembly1_3  TM=8.847E-01  e=7.170E-02  synthetic construct
  8a61-assembly1_H  TM=7.481E-01  e=4.510E-02  Saccharomyces cerevisiae

Radius of gyration: 16.38 Å; Cα contacts (8 Å, |Δi|>4): 70; chains: 1; bounding box: 33×22×57 Å

Secondary structure (DSSP, 8-state):
--SHHHHHHHHHHGGGGS-TTHHHHHHHHTT-HHHHHHHHHHHHHTT---HHHHHHHHHHHHHTT-HHHHHHHHHHHHHTS-----

Mean predicted aligned error: 10.93 Å

Solvent-accessible surface area (backbone atoms only — not comparable to full-atom values): 4911 Å² total; per-residue (Å²): 144,75,72,70,62,59,55,58,56,48,58,74,57,60,68,81,76,72,60,87,63,58,58,33,51,51,30,48,76,69,65,38,33,86,68,18,42,65,48,43,54,48,33,46,75,70,67,62,61,52,31,64,53,29,37,53,41,13,52,30,29,42,78,73,69,40,48,72,60,11,53,54,27,38,52,53,14,61,73,53,45,81,81,91,77,130

Foldseek 3Di:
DPPVVVVVVVVVVVVPPDDLPVVLVVCLVVLVLVVSQVSLVVCVVVVNDALVSLQSNLVSCVVVVVNVSSVVSNVVSVVRDDPPDD